Protein AF-A0A0P7WUI2-F1 (afdb_monomer_lite)

InterPro domains:
  IPR004301 Nucleoplasmin family [PTHR22747] (2-127)
  IPR024057 Nucleoplasmin core domain [PF03066] (1-71)
  IPR036824 Nucleoplasmin core domain superfamily [SSF69203] (1-70)

Secondary structure (DSSP, 8-state):
-EE-TTS-TT--EEEEEEEEETTEEEEEEEEEEBTTTBSB---TT---PSS-EEEEEES---EEEEEEEEEE------S--------------------------------------------------PPPEEEEEEEEE-

Sequence (142 aa):
MCLGAAAAADEFNVVELVTEQGGESKAFPLATLRASVMLTVNLSGMELSPPVTFRLRSGSGPVHVCAEHVALEEFSGEEGEEEELGEEEEEDEEEEPSPKPEKKQAARSAGKRKKPEEADEDVDASNDNPPKKVCNRNVLLL

Organism: Scleropages formosus (NCBI:txid113540)

Structure (mmCIF, N/CA/C/O backbone):
data_AF-A0A0P7WUI2-F1
#
_entry.id   AF-A0A0P7WUI2-F1
#
loop_
_atom_site.group_PDB
_atom_site.id
_atom_site.type_symbol
_atom_site.label_atom_id
_atom_site.label_alt_id
_atom_site.label_comp_id
_atom_site.label_asym_id
_atom_site.label_entity_id
_atom_site.label_seq_id
_atom_site.pdbx_PDB_ins_code
_atom_site.Cartn_x
_atom_site.Cartn_y
_atom_site.Cartn_z
_atom_site.occupancy
_atom_site.B_iso_or_equiv
_atom_site.auth_seq_id
_atom_site.auth_comp_id
_atom_site.auth_asym_id
_atom_site.auth_atom_id
_atom_site.pdbx_PDB_model_num
ATOM 1 N N . MET A 1 1 ? -1.493 4.569 -1.587 1.00 96.50 1 MET A N 1
ATOM 2 C CA . MET A 1 1 ? -2.251 3.418 -1.052 1.00 96.50 1 MET A CA 1
ATOM 3 C C . MET A 1 1 ? -3.173 3.894 0.052 1.00 96.50 1 MET A C 1
ATOM 5 O O . MET A 1 1 ? -2.745 4.741 0.828 1.00 96.50 1 MET A O 1
ATOM 9 N N . CYS A 1 2 ? -4.397 3.384 0.142 1.00 97.12 2 CYS A N 1
ATOM 10 C CA . CYS A 1 2 ? -5.324 3.726 1.223 1.00 97.12 2 CYS A CA 1
ATOM 11 C C . CYS A 1 2 ? -6.225 2.553 1.618 1.00 97.12 2 CYS A C 1
ATOM 13 O O . CYS A 1 2 ? -6.491 1.661 0.813 1.00 97.12 2 CYS A O 1
ATOM 15 N N . LEU A 1 3 ? -6.704 2.571 2.862 1.00 97.31 3 LEU A N 1
ATOM 16 C CA . LEU A 1 3 ? -7.729 1.643 3.332 1.00 97.31 3 LEU A CA 1
ATOM 17 C C . LEU A 1 3 ? -9.085 1.984 2.718 1.00 97.31 3 LEU A C 1
ATOM 19 O O . LEU A 1 3 ? -9.475 3.150 2.650 1.00 97.31 3 LEU A O 1
ATOM 23 N N . GLY A 1 4 ? -9.810 0.958 2.278 1.00 95.81 4 GLY A N 1
ATOM 24 C CA . GLY A 1 4 ? -11.202 1.103 1.877 1.00 95.81 4 GLY A CA 1
ATOM 25 C C . GLY A 1 4 ? -12.132 1.255 3.081 1.00 95.81 4 GLY A C 1
ATOM 26 O O . GLY A 1 4 ? -11.801 0.876 4.201 1.00 95.81 4 GLY A O 1
ATOM 27 N N . ALA A 1 5 ? -13.333 1.782 2.841 1.00 93.25 5 ALA A N 1
ATOM 28 C CA . ALA A 1 5 ? -14.303 2.083 3.899 1.00 93.25 5 ALA A CA 1
ATOM 29 C C . ALA A 1 5 ? -14.769 0.851 4.701 1.00 93.25 5 ALA A C 1
ATOM 31 O O . ALA A 1 5 ? -15.197 0.995 5.842 1.00 93.25 5 ALA A O 1
ATOM 32 N N . ALA A 1 6 ? -14.691 -0.345 4.112 1.00 92.94 6 ALA A N 1
ATOM 33 C CA . ALA A 1 6 ? -15.061 -1.601 4.761 1.00 92.94 6 ALA A CA 1
ATOM 34 C C . ALA A 1 6 ? -13.929 -2.219 5.606 1.00 92.94 6 ALA A C 1
ATOM 36 O O . ALA A 1 6 ? -14.137 -3.281 6.188 1.00 92.94 6 ALA A O 1
ATOM 37 N N . ALA A 1 7 ? -12.751 -1.585 5.667 1.00 92.50 7 ALA A N 1
ATOM 38 C CA . ALA A 1 7 ? -11.622 -2.113 6.420 1.00 92.50 7 ALA A CA 1
ATOM 39 C C . ALA A 1 7 ? -11.893 -2.122 7.928 1.00 92.50 7 ALA A C 1
ATOM 41 O O . ALA A 1 7 ? -12.461 -1.177 8.485 1.00 92.50 7 ALA A O 1
ATOM 42 N N . ALA A 1 8 ? -11.457 -3.188 8.602 1.00 92.06 8 ALA A N 1
ATOM 43 C CA . ALA A 1 8 ? -11.641 -3.321 10.039 1.00 92.06 8 ALA A CA 1
ATOM 44 C C . ALA A 1 8 ? -10.880 -2.221 10.805 1.00 92.06 8 ALA A C 1
ATOM 46 O O . ALA A 1 8 ? -9.738 -1.872 10.497 1.00 92.06 8 ALA A O 1
ATOM 47 N N . ALA A 1 9 ? -11.528 -1.667 11.833 1.00 84.31 9 ALA A N 1
ATOM 48 C CA . ALA A 1 9 ? -11.050 -0.462 12.509 1.00 84.31 9 ALA A CA 1
ATOM 49 C C . ALA A 1 9 ? -9.743 -0.659 13.304 1.00 84.31 9 ALA A C 1
ATOM 51 O O . ALA A 1 9 ? -8.989 0.299 13.493 1.00 84.31 9 ALA A O 1
ATOM 52 N N . ASP A 1 10 ? -9.476 -1.882 13.773 1.00 86.56 10 ASP A N 1
ATOM 53 C CA . ASP A 1 10 ? -8.438 -2.148 14.773 1.00 86.56 10 ASP A CA 1
ATOM 54 C C . ASP A 1 10 ? -7.401 -3.196 14.360 1.00 86.56 10 ASP A C 1
ATOM 56 O O . ASP A 1 10 ? -6.868 -3.931 15.185 1.00 86.56 10 ASP A O 1
ATOM 60 N N . GLU A 1 11 ? -7.082 -3.258 13.070 1.00 95.50 11 GLU A N 1
ATOM 61 C CA . GLU A 1 11 ? -6.043 -4.153 12.562 1.00 95.50 11 GLU A CA 1
ATOM 62 C C . GLU A 1 11 ? -4.978 -3.414 11.749 1.00 95.50 11 GLU A C 1
ATOM 64 O O . GLU A 1 11 ? -5.201 -2.331 11.200 1.00 95.50 11 GLU A O 1
ATOM 69 N N . PHE A 1 12 ? -3.809 -4.042 11.648 1.00 96.88 12 PHE A N 1
ATOM 70 C CA . PHE A 1 12 ? -2.764 -3.618 10.729 1.00 96.88 12 PHE A CA 1
ATOM 71 C C . PHE A 1 12 ? -2.909 -4.345 9.393 1.00 96.88 12 PHE A C 1
ATOM 73 O O . PHE A 1 12 ? -2.822 -5.572 9.318 1.00 96.88 12 PHE A O 1
ATOM 80 N N . ASN A 1 13 ? -3.060 -3.553 8.340 1.00 97.75 13 ASN A N 1
ATOM 81 C CA . ASN A 1 13 ? -3.032 -3.977 6.953 1.00 97.75 13 ASN A CA 1
ATOM 82 C C . ASN A 1 13 ? -1.617 -3.763 6.409 1.00 97.75 13 ASN A C 1
ATOM 84 O O . ASN A 1 13 ? -1.181 -2.622 6.245 1.00 97.75 13 ASN A O 1
ATOM 88 N N . VAL A 1 14 ? -0.881 -4.849 6.176 1.00 98.00 14 VAL A N 1
ATOM 89 C CA . VAL A 1 14 ? 0.513 -4.807 5.712 1.00 98.00 14 VAL A CA 1
ATOM 90 C C . VAL A 1 14 ? 0.554 -5.220 4.251 1.00 98.00 14 VAL A C 1
ATOM 92 O O . VAL A 1 14 ? 0.282 -6.375 3.933 1.00 98.00 14 VAL A O 1
ATOM 95 N N . VAL A 1 15 ? 0.911 -4.286 3.374 1.00 98.19 15 VAL A N 1
ATOM 96 C CA . VAL A 1 15 ? 1.084 -4.540 1.940 1.00 98.19 15 VAL A CA 1
ATOM 97 C C . VAL A 1 15 ? 2.557 -4.777 1.649 1.00 98.19 15 VAL A C 1
ATOM 99 O O . VAL A 1 15 ? 3.411 -3.996 2.072 1.00 98.19 15 VAL A O 1
ATOM 102 N N . GLU A 1 16 ? 2.848 -5.834 0.903 1.00 97.69 16 GLU A N 1
ATOM 103 C CA . GLU A 1 16 ? 4.177 -6.170 0.409 1.00 97.69 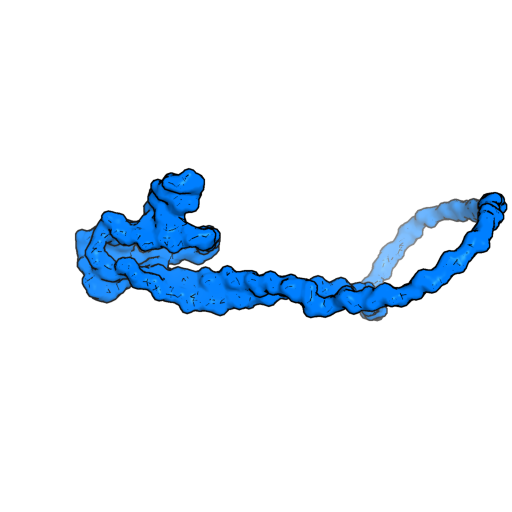16 GLU A CA 1
ATOM 104 C C . GLU A 1 16 ? 4.250 -6.050 -1.113 1.00 97.69 16 GLU A C 1
ATOM 106 O O . GLU A 1 16 ? 3.278 -6.330 -1.818 1.00 97.69 16 GLU A O 1
ATOM 111 N N . LEU A 1 17 ? 5.427 -5.679 -1.610 1.00 96.56 17 LEU A N 1
ATOM 112 C CA . LEU A 1 17 ? 5.817 -5.832 -3.005 1.00 96.56 17 LEU A CA 1
ATOM 113 C C . LEU A 1 17 ? 6.542 -7.168 -3.162 1.00 96.56 17 LEU A C 1
ATOM 115 O O . LEU A 1 17 ? 7.532 -7.415 -2.474 1.00 96.56 17 LEU A O 1
ATOM 119 N N . VAL A 1 18 ? 6.063 -8.013 -4.066 1.00 95.50 18 VAL A N 1
ATOM 120 C CA . VAL A 1 18 ? 6.703 -9.268 -4.452 1.00 95.50 18 VAL A CA 1
ATOM 121 C C . VAL A 1 18 ? 7.337 -9.077 -5.825 1.00 95.50 18 VAL A C 1
ATOM 123 O O . VAL A 1 18 ? 6.660 -8.700 -6.783 1.00 95.50 18 VAL A O 1
ATOM 126 N N . THR A 1 19 ? 8.640 -9.327 -5.903 1.00 90.62 19 THR A N 1
ATOM 127 C CA . THR A 1 19 ? 9.431 -9.278 -7.136 1.00 90.62 19 THR A CA 1
ATOM 128 C C . THR A 1 19 ? 10.038 -10.643 -7.402 1.00 90.62 19 THR A C 1
ATOM 130 O O . THR A 1 19 ? 10.489 -11.303 -6.464 1.00 90.62 19 THR A O 1
ATOM 133 N N . GLU A 1 20 ? 10.116 -11.038 -8.665 1.00 90.00 20 GLU A N 1
ATOM 134 C CA . GLU A 1 20 ? 10.791 -12.265 -9.080 1.00 90.00 20 GLU A CA 1
ATOM 135 C C . GLU A 1 20 ? 12.072 -11.909 -9.825 1.00 90.00 20 GLU A C 1
ATOM 137 O O . GLU A 1 20 ? 12.046 -11.162 -10.801 1.00 90.00 20 GLU A O 1
ATOM 142 N N . GLN A 1 21 ? 13.205 -12.427 -9.358 1.00 84.06 21 GLN A N 1
ATOM 143 C CA . GLN A 1 21 ? 14.494 -12.228 -10.010 1.00 84.06 21 GLN A CA 1
ATOM 144 C C . GLN A 1 21 ? 15.229 -13.564 -10.063 1.00 84.06 21 GLN A C 1
ATOM 146 O O . GLN A 1 21 ? 15.466 -14.191 -9.036 1.00 84.06 21 GLN A O 1
ATOM 151 N N . GLY A 1 22 ? 15.572 -14.027 -11.267 1.00 85.00 22 GLY A N 1
ATOM 152 C CA . GLY A 1 22 ? 16.333 -15.270 -11.440 1.00 85.00 22 GLY A CA 1
ATOM 153 C C . GLY A 1 22 ? 15.629 -16.534 -10.922 1.00 85.00 22 GLY A C 1
ATOM 154 O O . GLY A 1 22 ? 16.306 -17.486 -10.551 1.00 85.00 22 GLY A O 1
ATOM 155 N N . GLY A 1 23 ? 14.291 -16.547 -10.878 1.00 85.69 23 GLY A N 1
ATOM 156 C CA . GLY A 1 23 ? 13.496 -17.680 -10.384 1.00 85.69 23 GLY A CA 1
ATOM 157 C C . GLY A 1 23 ? 13.277 -17.707 -8.867 1.00 85.69 23 GLY A C 1
ATOM 158 O O . GLY A 1 23 ? 12.605 -18.610 -8.375 1.00 85.69 23 GLY A O 1
ATOM 159 N N . GLU A 1 24 ? 13.796 -16.725 -8.126 1.00 89.12 24 GLU A N 1
ATOM 160 C CA . GLU A 1 24 ? 13.516 -16.542 -6.701 1.00 89.12 24 GLU A CA 1
ATOM 161 C C . GLU A 1 24 ? 12.538 -15.376 -6.493 1.00 89.12 24 GLU A C 1
ATOM 163 O O . GLU A 1 24 ? 12.726 -14.279 -7.032 1.00 89.12 24 GLU A O 1
ATOM 168 N N . SER A 1 25 ? 11.4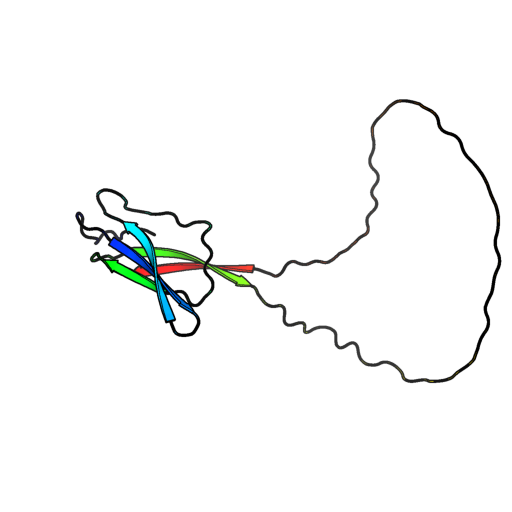93 -15.602 -5.692 1.00 91.38 25 SER A N 1
ATOM 169 C CA . SER A 1 25 ? 10.546 -14.557 -5.298 1.00 91.38 25 SER A CA 1
ATOM 170 C C . SER A 1 25 ? 10.985 -13.912 -3.985 1.00 91.38 25 SER A C 1
ATOM 172 O O . SER A 1 25 ? 11.110 -14.584 -2.959 1.00 91.38 25 SER A O 1
ATOM 174 N N . LYS A 1 26 ? 11.135 -12.586 -3.982 1.00 92.62 26 LYS A N 1
ATOM 175 C CA . LYS A 1 26 ? 11.444 -11.796 -2.786 1.00 92.62 26 LYS A CA 1
ATOM 176 C C . LYS A 1 26 ? 10.303 -10.840 -2.462 1.00 92.62 26 LYS A C 1
ATOM 178 O O . LYS A 1 26 ? 9.777 -10.175 -3.350 1.00 92.62 26 LYS A O 1
ATOM 183 N N . ALA A 1 27 ? 9.926 -10.779 -1.186 1.00 95.25 27 ALA A N 1
ATOM 184 C CA . ALA A 1 27 ? 8.874 -9.898 -0.688 1.00 95.25 27 ALA A CA 1
ATOM 185 C C . ALA A 1 27 ? 9.460 -8.770 0.170 1.00 95.25 27 ALA A C 1
ATOM 187 O O . ALA A 1 27 ? 10.324 -9.010 1.017 1.00 95.25 27 ALA A O 1
ATOM 188 N N . PHE A 1 28 ? 8.967 -7.550 -0.033 1.00 94.69 28 PHE A N 1
ATOM 189 C CA . PHE A 1 28 ? 9.386 -6.353 0.690 1.00 94.69 28 PHE A CA 1
ATOM 190 C C . PHE A 1 28 ? 8.170 -5.653 1.306 1.00 94.69 28 PHE A C 1
ATOM 192 O O . PHE A 1 28 ? 7.215 -5.379 0.577 1.00 94.69 28 PHE A O 1
ATOM 199 N N . PRO A 1 29 ? 8.178 -5.321 2.611 1.00 95.38 29 PRO A N 1
ATOM 200 C CA . PRO A 1 29 ? 7.100 -4.547 3.216 1.00 95.38 29 PRO A CA 1
ATOM 201 C C . PRO A 1 29 ? 7.081 -3.141 2.618 1.00 95.38 29 PRO A C 1
ATOM 203 O O . PRO A 1 29 ? 8.069 -2.415 2.691 1.00 95.38 29 PRO A O 1
ATOM 206 N N . LEU A 1 30 ? 5.949 -2.768 2.027 1.00 96.19 30 LEU A N 1
ATOM 207 C CA . LEU A 1 30 ? 5.801 -1.522 1.285 1.00 96.19 30 LEU A CA 1
ATOM 208 C C . LEU A 1 30 ? 4.971 -0.485 2.046 1.00 96.19 30 LEU A C 1
ATOM 210 O O . LEU A 1 30 ? 5.297 0.699 2.044 1.00 96.19 30 LEU A O 1
ATOM 214 N N . ALA A 1 31 ? 3.905 -0.920 2.719 1.00 97.31 31 ALA A N 1
ATOM 215 C CA . ALA A 1 31 ? 3.071 -0.043 3.532 1.00 97.31 31 ALA A CA 1
ATOM 216 C C . ALA A 1 31 ? 2.454 -0.795 4.714 1.00 97.31 31 ALA A C 1
ATOM 218 O O . ALA A 1 31 ? 2.135 -1.979 4.619 1.00 97.31 31 ALA A O 1
ATOM 219 N N . THR A 1 32 ? 2.248 -0.081 5.820 1.00 97.44 32 THR A N 1
ATOM 220 C CA . THR A 1 32 ? 1.436 -0.539 6.953 1.00 97.44 32 THR A CA 1
ATOM 221 C C . THR A 1 32 ? 0.340 0.489 7.197 1.00 97.44 32 THR A C 1
ATOM 223 O O . THR A 1 32 ? 0.629 1.658 7.436 1.00 97.44 32 THR A O 1
ATOM 226 N N . LEU A 1 33 ? -0.913 0.055 7.117 1.00 97.56 33 LEU A N 1
ATOM 227 C CA . LEU A 1 33 ? -2.099 0.891 7.266 1.00 97.56 33 LEU A CA 1
ATOM 228 C C . LEU A 1 33 ? -2.935 0.396 8.452 1.00 97.56 33 LEU A C 1
ATOM 230 O O . LEU A 1 33 ? -3.011 -0.802 8.708 1.00 97.56 33 LEU A O 1
ATOM 234 N N . ARG A 1 34 ? -3.588 1.306 9.170 1.00 96.38 34 ARG A N 1
ATOM 235 C CA . ARG A 1 34 ? -4.560 0.996 10.232 1.00 96.38 34 ARG A CA 1
ATOM 236 C C . ARG A 1 34 ? -5.545 2.142 10.338 1.00 96.38 34 ARG A C 1
ATOM 238 O O . ARG A 1 34 ? -5.114 3.293 10.398 1.00 96.38 34 ARG A O 1
ATOM 245 N N . ALA A 1 35 ? -6.840 1.847 10.416 1.00 94.12 35 ALA A N 1
ATOM 246 C CA . ALA A 1 35 ? -7.868 2.880 10.312 1.00 94.12 35 ALA A CA 1
ATOM 247 C C . ALA A 1 35 ? -7.747 3.983 11.379 1.00 94.12 35 ALA A C 1
ATOM 249 O O . ALA A 1 35 ? -7.985 5.153 11.095 1.00 94.12 35 ALA A O 1
ATOM 250 N N . SER A 1 36 ? -7.314 3.623 12.587 1.00 93.00 36 SER A N 1
ATOM 251 C CA . SER A 1 36 ? -7.140 4.554 13.706 1.00 93.00 36 SER A CA 1
ATOM 252 C C . SER A 1 36 ? -5.809 5.315 13.729 1.00 93.00 36 SER A C 1
ATOM 254 O O . SER A 1 36 ? -5.664 6.232 14.533 1.00 93.00 36 SER A O 1
ATOM 256 N N . VAL A 1 37 ? -4.830 4.955 12.888 1.00 93.88 37 VAL A N 1
ATOM 257 C CA . VAL A 1 37 ? -3.463 5.516 12.950 1.00 93.88 37 VAL A CA 1
ATOM 258 C C . VAL A 1 37 ? -3.007 6.064 11.601 1.00 93.88 37 VAL A C 1
ATOM 260 O O . VAL A 1 37 ? -2.543 7.197 11.515 1.00 93.88 37 VAL A O 1
ATOM 263 N N . MET A 1 38 ? -3.123 5.265 10.541 1.00 95.56 38 MET A N 1
ATOM 264 C CA . MET A 1 38 ? -2.606 5.578 9.212 1.00 95.56 38 MET A CA 1
ATOM 265 C C . MET A 1 38 ? -3.532 4.995 8.143 1.00 95.56 38 MET A C 1
ATOM 267 O O . MET A 1 38 ? -3.440 3.822 7.786 1.00 95.56 38 MET A O 1
ATOM 271 N N . LEU A 1 39 ? -4.443 5.831 7.644 1.00 94.88 39 LEU A N 1
ATOM 272 C CA . LEU A 1 39 ? -5.441 5.456 6.635 1.00 94.88 39 LEU A CA 1
ATOM 273 C C . LEU A 1 39 ? -4.876 5.415 5.213 1.00 94.88 39 LEU A C 1
ATOM 275 O O . LEU A 1 39 ? -5.320 4.611 4.395 1.00 94.88 39 LEU A O 1
ATOM 279 N N . THR A 1 40 ? -3.904 6.282 4.929 1.00 96.81 40 THR A N 1
ATOM 280 C CA . THR A 1 40 ? -3.339 6.498 3.594 1.00 96.81 40 THR A CA 1
ATOM 281 C C . THR A 1 40 ? -1.829 6.661 3.694 1.00 96.81 40 THR A C 1
ATOM 283 O O . THR A 1 40 ? -1.329 7.331 4.594 1.00 96.81 40 THR A O 1
ATOM 286 N N . VAL A 1 41 ? -1.112 6.089 2.729 1.00 97.19 41 VAL A N 1
ATOM 287 C CA . VAL A 1 41 ? 0.328 6.268 2.512 1.00 97.19 41 VAL A CA 1
ATOM 288 C C . VAL A 1 41 ? 0.547 6.747 1.081 1.00 97.19 41 VAL A C 1
ATOM 290 O O . VAL A 1 41 ? 0.004 6.166 0.134 1.00 97.19 41 VAL A O 1
ATOM 293 N N . ASN A 1 42 ? 1.343 7.803 0.917 1.00 94.88 42 ASN A N 1
ATOM 294 C CA . ASN A 1 42 ? 1.777 8.284 -0.390 1.00 94.88 42 ASN A CA 1
ATOM 295 C C . ASN A 1 42 ? 3.107 7.618 -0.772 1.00 94.88 42 ASN A C 1
ATOM 297 O O . ASN A 1 42 ? 4.050 7.643 0.012 1.00 94.88 42 ASN A O 1
ATOM 301 N N . LEU A 1 43 ? 3.163 7.041 -1.972 1.00 93.12 43 LEU A N 1
ATOM 302 C CA . LEU A 1 43 ? 4.351 6.401 -2.547 1.00 93.12 43 LEU A CA 1
ATOM 303 C C . LEU A 1 43 ? 4.794 7.107 -3.842 1.00 93.12 43 LEU A C 1
ATOM 305 O O . LEU A 1 43 ? 5.415 6.500 -4.707 1.00 93.12 43 LEU A O 1
ATOM 309 N N . SER A 1 44 ? 4.432 8.382 -4.013 1.00 90.75 44 SER A N 1
ATOM 310 C CA . SER A 1 44 ? 4.870 9.199 -5.147 1.00 90.75 44 SER A CA 1
ATOM 311 C C . SER A 1 44 ? 6.394 9.222 -5.250 1.00 90.75 44 SER A C 1
ATOM 313 O O . SER A 1 44 ? 7.070 9.394 -4.237 1.00 90.75 44 SER A O 1
ATOM 315 N N . GLY A 1 45 ? 6.921 9.104 -6.469 1.00 87.94 45 GLY A N 1
ATOM 316 C CA . GLY A 1 45 ? 8.364 9.031 -6.720 1.00 87.94 45 GLY A CA 1
ATOM 317 C C . GLY A 1 45 ? 8.946 7.622 -6.599 1.00 87.94 45 GLY A C 1
ATOM 318 O O . GLY A 1 45 ? 10.141 7.447 -6.811 1.00 87.94 45 GLY A O 1
ATOM 319 N N . MET A 1 46 ? 8.122 6.619 -6.282 1.00 92.06 46 MET A N 1
ATOM 320 C CA . MET A 1 46 ? 8.509 5.221 -6.402 1.00 92.06 46 MET A CA 1
ATOM 321 C C . MET A 1 46 ? 8.184 4.711 -7.806 1.00 92.06 46 MET A C 1
ATOM 323 O O . MET A 1 46 ? 7.022 4.688 -8.211 1.00 92.06 46 MET A O 1
ATOM 327 N N . GLU A 1 47 ? 9.213 4.270 -8.516 1.00 92.88 47 GLU A N 1
ATOM 328 C CA . GLU A 1 47 ? 9.111 3.654 -9.834 1.00 92.88 47 GLU A CA 1
ATOM 329 C C . GLU A 1 47 ? 9.407 2.159 -9.712 1.00 92.88 47 GLU A C 1
ATOM 331 O O . GLU A 1 47 ? 10.329 1.758 -8.999 1.00 92.88 47 GLU A O 1
ATOM 336 N N . LEU A 1 48 ? 8.597 1.329 -10.367 1.00 91.06 48 LEU A N 1
ATOM 337 C CA . LEU A 1 48 ? 8.735 -0.121 -10.334 1.00 91.06 48 LEU A CA 1
ATOM 338 C C . LEU A 1 48 ? 8.753 -0.659 -11.765 1.00 91.06 48 LEU A C 1
ATOM 340 O O . LEU A 1 48 ? 7.867 -0.338 -12.555 1.00 91.06 48 LEU A O 1
ATOM 344 N N . SER A 1 49 ? 9.726 -1.510 -12.077 1.00 89.44 49 SER A N 1
ATOM 345 C CA . SER A 1 49 ? 9.813 -2.195 -13.367 1.00 89.44 49 SER A CA 1
ATOM 346 C C . SER A 1 49 ? 8.897 -3.427 -13.387 1.00 89.44 49 SER A C 1
ATOM 348 O O . SER A 1 49 ? 9.034 -4.280 -12.503 1.00 89.44 49 SER A O 1
ATOM 350 N N . PRO A 1 50 ? 7.993 -3.572 -14.370 1.00 89.62 50 PRO A N 1
ATOM 351 C CA . PRO A 1 50 ? 7.193 -4.785 -14.533 1.00 89.62 50 PRO A CA 1
ATOM 352 C C . PRO A 1 50 ? 8.052 -6.058 -14.735 1.00 89.62 50 PRO A C 1
ATOM 354 O O . PRO A 1 50 ? 9.130 -5.963 -15.323 1.00 89.62 50 PRO A O 1
ATOM 357 N N . PRO A 1 51 ? 7.578 -7.251 -14.311 1.00 90.12 51 PRO A N 1
ATOM 358 C CA . PRO A 1 51 ? 6.311 -7.494 -13.623 1.00 90.12 51 PRO A CA 1
ATOM 359 C C . PRO A 1 51 ? 6.372 -7.116 -12.136 1.00 90.12 51 PRO A C 1
ATOM 361 O O . PRO A 1 51 ? 7.353 -7.373 -11.442 1.00 90.12 51 PRO A O 1
ATOM 364 N N . VAL A 1 52 ? 5.278 -6.542 -11.631 1.00 89.12 52 VAL A N 1
ATOM 365 C CA . VAL A 1 52 ? 5.128 -6.161 -10.219 1.00 89.12 52 VAL A CA 1
ATOM 366 C C . VAL A 1 52 ? 3.919 -6.856 -9.619 1.00 89.12 52 VAL A C 1
ATOM 368 O O . VAL A 1 52 ? 2.852 -6.888 -10.229 1.00 89.12 52 VAL A O 1
ATOM 371 N N . THR A 1 53 ? 4.069 -7.391 -8.408 1.00 94.50 53 THR A N 1
ATOM 372 C CA . THR A 1 53 ? 2.961 -8.001 -7.666 1.00 94.50 53 THR A CA 1
ATOM 373 C C . THR A 1 53 ? 2.842 -7.347 -6.302 1.00 94.50 53 THR A C 1
ATOM 375 O O . THR A 1 53 ? 3.792 -7.343 -5.524 1.00 94.50 53 THR A O 1
ATOM 378 N N . PHE A 1 54 ? 1.666 -6.818 -5.980 1.00 96.31 54 PHE A N 1
ATOM 379 C CA . PHE A 1 54 ? 1.359 -6.359 -4.629 1.00 96.31 54 PHE A CA 1
ATOM 380 C C . PHE A 1 54 ? 0.557 -7.430 -3.897 1.00 96.31 54 PHE A C 1
ATOM 382 O O . PHE A 1 54 ? -0.340 -8.041 -4.475 1.00 96.31 54 PHE A O 1
ATOM 389 N N . ARG A 1 55 ? 0.863 -7.652 -2.620 1.00 96.44 55 ARG A N 1
ATOM 390 C CA . ARG A 1 55 ? 0.188 -8.652 -1.790 1.00 96.44 55 ARG A CA 1
ATOM 391 C C . ARG A 1 55 ? -0.161 -8.071 -0.433 1.00 96.44 55 ARG A C 1
ATOM 393 O O . ARG A 1 55 ? 0.695 -7.496 0.234 1.00 96.44 55 ARG A O 1
ATOM 400 N N . LEU A 1 56 ? -1.391 -8.288 0.018 1.00 97.38 56 LEU 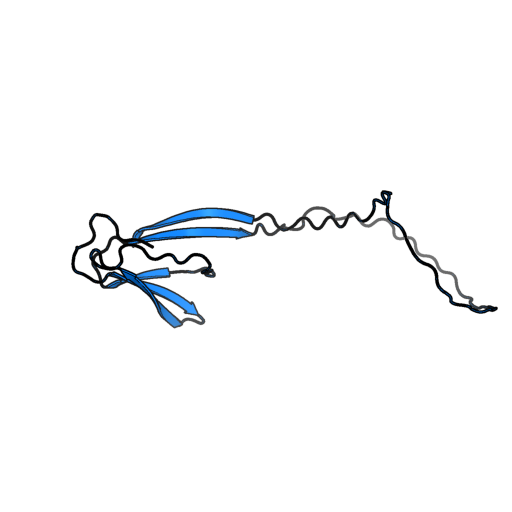A N 1
ATOM 401 C CA . LEU A 1 56 ? -1.761 -8.051 1.408 1.00 97.38 56 LEU A CA 1
ATOM 402 C C . LEU A 1 56 ? -1.225 -9.210 2.264 1.00 97.38 56 LEU A C 1
ATOM 404 O O . LEU A 1 56 ? -1.716 -10.332 2.185 1.00 97.38 56 LEU A O 1
ATOM 408 N N . ARG A 1 57 ? -0.165 -8.969 3.044 1.00 97.50 57 ARG A N 1
ATOM 409 C CA . ARG A 1 57 ? 0.438 -9.973 3.942 1.00 97.50 57 ARG A CA 1
ATOM 410 C C . ARG A 1 57 ? -0.392 -10.199 5.202 1.00 97.50 57 ARG A C 1
ATOM 412 O O . ARG A 1 57 ? -0.383 -11.294 5.755 1.00 97.50 57 ARG A O 1
ATOM 419 N N . SER A 1 58 ? -1.025 -9.146 5.703 1.00 95.94 58 SER A N 1
ATOM 420 C CA . SER A 1 58 ? -1.817 -9.153 6.934 1.00 95.94 58 SER A CA 1
ATOM 421 C C . SER A 1 58 ? -2.905 -8.099 6.835 1.00 95.94 58 SER A C 1
ATOM 423 O O . SER A 1 58 ? -2.706 -7.098 6.149 1.00 95.94 58 SER A O 1
ATOM 425 N N . GLY A 1 59 ? -3.989 -8.303 7.579 1.00 96.38 59 GLY A N 1
ATOM 426 C CA . GLY A 1 59 ? -5.191 -7.480 7.538 1.00 96.38 59 GLY A CA 1
ATOM 427 C C . GLY A 1 59 ? -6.234 -8.050 6.581 1.00 96.38 59 GLY A C 1
ATOM 428 O O . GLY A 1 59 ? -5.924 -8.840 5.691 1.00 96.38 59 GLY A O 1
ATOM 429 N N . SER A 1 60 ? -7.483 -7.678 6.815 1.00 96.00 60 SER A N 1
ATOM 430 C CA . SER A 1 60 ? -8.652 -8.095 6.047 1.00 96.00 60 SER A CA 1
ATOM 431 C C . SER A 1 60 ? -8.907 -7.229 4.812 1.00 96.00 60 SER A C 1
ATOM 433 O O . SER A 1 60 ? -9.666 -7.639 3.935 1.00 96.00 60 SER A O 1
ATOM 435 N N . GLY A 1 61 ? -8.263 -6.061 4.713 1.00 95.12 61 GLY A N 1
ATOM 436 C CA . GLY A 1 61 ? -8.498 -5.115 3.628 1.00 95.12 61 GLY A CA 1
ATOM 437 C C . GLY A 1 61 ? -9.942 -4.590 3.625 1.00 95.12 61 GLY A C 1
ATOM 438 O O . GLY A 1 61 ? -10.632 -4.666 4.642 1.00 95.12 61 GLY A O 1
ATOM 439 N N . PRO A 1 62 ? -10.429 -4.027 2.507 1.00 96.44 62 PRO A N 1
ATOM 440 C CA . PRO A 1 62 ? -9.718 -3.840 1.241 1.00 96.44 62 PRO A CA 1
ATOM 441 C C . PRO A 1 62 ? -8.660 -2.727 1.295 1.00 96.44 62 PRO A C 1
ATOM 443 O O . PRO A 1 62 ? -8.854 -1.706 1.965 1.00 96.44 62 PRO A O 1
ATOM 446 N N . VAL A 1 63 ? -7.573 -2.874 0.529 1.00 98.00 63 VAL A N 1
ATOM 447 C CA . VAL A 1 63 ? -6.563 -1.820 0.317 1.00 98.00 63 VAL A CA 1
ATOM 448 C C . VAL A 1 63 ? -6.541 -1.395 -1.149 1.00 98.00 63 VAL A C 1
ATOM 450 O O . VAL A 1 63 ? -6.402 -2.216 -2.046 1.00 98.00 63 VAL A O 1
ATOM 453 N N . HIS A 1 64 ? -6.625 -0.091 -1.406 1.00 97.19 64 HIS A N 1
ATOM 454 C CA . HIS A 1 64 ? -6.537 0.466 -2.754 1.00 97.19 64 HIS A CA 1
ATOM 455 C C . HIS A 1 64 ? -5.117 0.960 -3.033 1.00 97.19 64 HIS A C 1
ATOM 457 O O . HIS A 1 64 ? -4.536 1.735 -2.261 1.00 97.19 64 HIS A O 1
ATOM 463 N N . VAL A 1 65 ? -4.566 0.556 -4.171 1.00 95.88 65 VAL A N 1
ATOM 464 C CA . VAL A 1 65 ? -3.276 1.007 -4.690 1.00 95.88 65 VAL A CA 1
ATOM 465 C C . VAL A 1 65 ? -3.532 1.821 -5.948 1.00 95.88 65 VAL A C 1
ATOM 467 O O . VAL A 1 65 ? -3.973 1.282 -6.954 1.00 95.88 65 VAL A O 1
ATOM 470 N N . CYS A 1 66 ? -3.248 3.119 -5.897 1.00 92.88 66 CYS A N 1
ATOM 471 C CA . CYS A 1 66 ? -3.293 3.987 -7.071 1.00 92.88 66 CYS A CA 1
ATOM 472 C C . CYS A 1 66 ? -1.871 4.171 -7.603 1.00 92.88 66 CYS A C 1
ATOM 474 O O . CYS A 1 66 ? -0.973 4.475 -6.814 1.00 92.88 66 CYS A O 1
ATOM 476 N N . ALA A 1 67 ? -1.686 4.017 -8.910 1.00 91.94 67 ALA A N 1
ATOM 477 C CA . ALA A 1 67 ? -0.402 4.190 -9.576 1.00 91.94 67 ALA A CA 1
ATOM 478 C C . ALA A 1 67 ? -0.572 4.798 -10.973 1.00 91.94 67 ALA A C 1
ATOM 480 O O . ALA A 1 67 ? -1.657 4.781 -11.563 1.00 91.94 67 ALA A O 1
ATOM 481 N N . GLU A 1 68 ? 0.528 5.330 -11.489 1.00 92.25 68 GLU A N 1
ATOM 482 C CA . GLU A 1 68 ? 0.668 5.743 -12.877 1.00 92.25 68 GLU A CA 1
ATOM 483 C C . GLU A 1 68 ? 1.380 4.629 -13.644 1.00 92.25 68 GLU A C 1
ATOM 485 O O . GLU A 1 68 ? 2.433 4.156 -13.223 1.00 92.25 68 GLU A O 1
ATOM 490 N N . HIS A 1 69 ? 0.786 4.179 -14.743 1.00 90.31 69 HIS A N 1
ATOM 491 C CA . HIS A 1 69 ? 1.419 3.282 -15.692 1.00 90.31 69 HIS A CA 1
ATOM 492 C C . HIS A 1 69 ? 1.944 4.116 -16.852 1.00 90.31 69 HIS A C 1
ATOM 494 O O . HIS A 1 69 ? 1.162 4.652 -17.640 1.00 90.31 69 HIS A O 1
ATOM 500 N N . VAL A 1 70 ? 3.266 4.235 -16.914 1.00 89.44 70 VAL A N 1
ATOM 501 C CA . VAL A 1 70 ? 3.975 4.955 -17.967 1.00 89.44 70 VAL A CA 1
ATOM 502 C C . VAL A 1 70 ? 4.501 3.936 -18.968 1.00 89.44 70 VAL A C 1
ATOM 504 O O . VAL A 1 70 ? 5.283 3.062 -18.603 1.00 89.44 70 VAL A O 1
ATOM 507 N N . ALA A 1 71 ? 4.071 4.057 -20.220 1.00 87.56 71 ALA A N 1
ATOM 508 C CA . ALA A 1 71 ? 4.619 3.316 -21.347 1.00 87.56 71 ALA A CA 1
ATOM 509 C C . ALA A 1 71 ? 5.387 4.287 -22.252 1.00 87.56 71 ALA A C 1
ATOM 511 O O . ALA A 1 71 ? 4.908 5.385 -22.554 1.00 87.56 71 ALA A O 1
ATOM 512 N N . LEU A 1 72 ? 6.590 3.887 -22.659 1.00 85.12 72 LEU A N 1
ATOM 513 C CA . LEU A 1 72 ? 7.337 4.572 -23.708 1.00 85.12 72 LEU A CA 1
ATOM 514 C C . LEU A 1 72 ? 6.917 3.949 -25.038 1.00 85.12 72 LEU A C 1
ATOM 516 O O . LEU A 1 72 ? 6.973 2.729 -25.179 1.00 85.12 72 LEU A O 1
ATOM 520 N N . GLU A 1 73 ? 6.473 4.766 -25.989 1.00 78.69 73 GLU A N 1
ATOM 521 C CA . GLU A 1 73 ? 6.338 4.302 -27.367 1.00 78.69 73 GLU A CA 1
ATOM 522 C C . GLU A 1 73 ? 7.754 4.160 -27.942 1.00 78.69 73 GLU A C 1
ATOM 524 O O . GLU A 1 73 ? 8.456 5.157 -28.123 1.00 78.69 73 GLU A O 1
ATOM 529 N N . GLU A 1 74 ? 8.205 2.924 -28.178 1.00 66.12 74 GL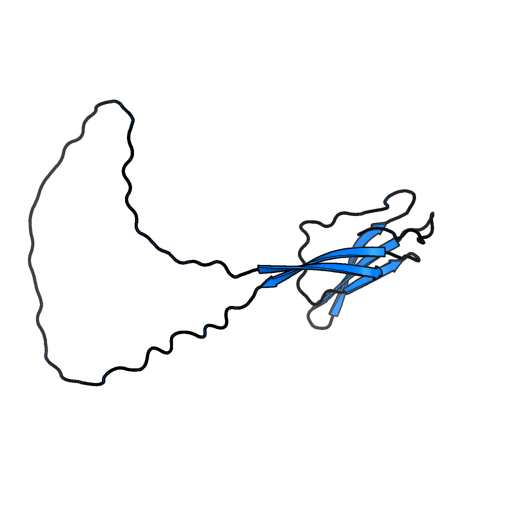U A N 1
ATOM 530 C CA . GLU A 1 74 ? 9.366 2.689 -29.036 1.00 66.12 74 GLU A CA 1
ATOM 531 C C . GLU A 1 74 ? 8.974 3.119 -30.447 1.00 66.12 74 GLU A C 1
ATOM 533 O O . GLU A 1 74 ? 8.071 2.547 -31.058 1.00 66.12 74 GLU A O 1
ATOM 538 N N . PHE A 1 75 ? 9.627 4.162 -30.953 1.00 58.66 75 PHE A N 1
ATOM 539 C CA . PHE A 1 75 ? 9.531 4.526 -32.356 1.00 58.66 75 PHE A CA 1
ATOM 540 C C . PHE A 1 75 ? 10.210 3.396 -33.134 1.00 58.66 75 PHE A C 1
ATOM 542 O O . PHE A 1 75 ? 11.437 3.346 -33.215 1.00 58.66 75 PHE A O 1
ATOM 549 N N . SER A 1 76 ? 9.435 2.433 -33.638 1.00 55.47 76 SER A N 1
ATOM 550 C CA . SER A 1 76 ? 9.931 1.540 -34.678 1.00 55.47 76 SER A CA 1
ATOM 551 C C . SER A 1 76 ? 10.330 2.443 -35.838 1.00 55.47 76 SER A C 1
ATOM 553 O O . SER A 1 76 ? 9.466 3.076 -36.441 1.00 55.47 76 SER A O 1
ATOM 555 N N . GLY A 1 77 ? 11.636 2.593 -36.057 1.00 54.34 77 GLY A N 1
ATOM 556 C CA . GLY A 1 77 ? 12.197 3.383 -37.144 1.00 54.34 77 GLY A CA 1
ATOM 557 C C . GLY A 1 77 ? 11.764 2.797 -38.478 1.00 54.34 77 GLY A C 1
ATOM 558 O O . GLY A 1 77 ? 12.436 1.940 -39.033 1.00 54.34 77 GLY A O 1
ATOM 559 N N . GLU A 1 78 ? 10.619 3.243 -38.958 1.00 56.47 78 GLU A N 1
ATOM 560 C CA . GLU A 1 78 ? 10.114 2.991 -40.292 1.00 56.47 78 GLU A CA 1
ATOM 561 C C . GLU A 1 78 ? 9.821 4.376 -40.848 1.00 56.47 78 GLU A C 1
ATOM 563 O O . GLU A 1 78 ? 8.769 4.914 -40.547 1.00 56.47 78 GLU A O 1
ATOM 568 N N . GLU A 1 79 ? 10.823 5.004 -41.471 1.00 54.59 79 GLU A N 1
ATOM 569 C CA . GLU A 1 79 ? 10.736 5.903 -42.638 1.00 54.59 79 GLU A CA 1
ATOM 570 C C . GLU A 1 79 ? 12.179 6.266 -43.041 1.00 54.59 79 GLU A C 1
ATOM 572 O O . GLU A 1 79 ? 12.839 7.053 -42.362 1.00 54.59 79 GLU A O 1
ATOM 577 N N . GLY A 1 80 ? 12.679 5.653 -44.122 1.00 45.69 80 GLY A N 1
ATOM 578 C CA . GLY A 1 80 ? 13.954 6.034 -44.739 1.00 45.69 80 GLY A CA 1
ATOM 579 C C . GLY A 1 80 ? 14.816 4.894 -45.287 1.00 45.69 80 GLY A C 1
ATOM 580 O O . GLY A 1 80 ? 16.033 4.953 -45.146 1.00 45.69 80 GLY A O 1
ATOM 581 N N . GLU A 1 81 ? 14.235 3.861 -45.909 1.00 47.81 81 GLU A N 1
ATOM 582 C CA . GLU A 1 81 ? 14.966 3.130 -46.955 1.00 47.81 81 GLU A CA 1
ATOM 583 C C . GLU A 1 81 ? 15.114 4.092 -48.147 1.00 47.81 81 GLU A C 1
ATOM 585 O O . GLU A 1 81 ? 14.278 4.132 -49.046 1.00 47.81 81 GLU A O 1
ATOM 590 N N . GLU A 1 82 ? 16.123 4.963 -48.096 1.00 46.34 82 GLU A N 1
ATOM 591 C CA . GLU A 1 82 ? 16.535 5.745 -49.258 1.00 46.34 82 GLU A CA 1
ATOM 592 C C . GLU A 1 82 ? 17.238 4.789 -50.223 1.00 46.34 82 GLU A C 1
ATOM 594 O O . GLU A 1 82 ? 18.337 4.299 -49.963 1.00 46.34 82 GLU A O 1
ATOM 599 N N . GLU A 1 83 ? 16.512 4.467 -51.291 1.00 43.91 83 GLU A N 1
ATOM 600 C CA . GLU A 1 83 ? 16.886 3.582 -52.385 1.00 43.91 83 GLU A CA 1
ATOM 601 C C . GLU A 1 83 ? 18.326 3.817 -52.874 1.00 43.91 83 GLU A C 1
ATOM 603 O O . GLU A 1 83 ? 18.742 4.947 -53.140 1.00 43.91 83 GLU A O 1
ATOM 608 N N . GLU A 1 84 ? 19.065 2.713 -53.029 1.00 45.84 84 GLU A N 1
ATOM 609 C CA . GLU A 1 84 ? 20.346 2.631 -53.732 1.00 45.84 84 GLU A CA 1
ATOM 610 C C . GLU A 1 84 ? 20.268 3.351 -55.088 1.00 45.84 84 GLU A C 1
ATOM 612 O O . GLU A 1 84 ? 19.685 2.848 -56.051 1.00 45.84 84 GLU A O 1
ATOM 617 N N . LEU A 1 85 ? 20.895 4.523 -55.190 1.00 44.09 85 LEU A N 1
ATOM 618 C CA . LEU A 1 85 ? 21.149 5.182 -56.465 1.00 44.09 85 LEU A CA 1
ATOM 619 C C . LEU A 1 85 ? 22.635 5.099 -56.815 1.00 44.09 85 LEU A C 1
ATOM 621 O O . LEU A 1 85 ? 23.436 5.911 -56.359 1.00 44.09 85 LEU A O 1
ATOM 625 N N . GLY A 1 86 ? 22.940 4.163 -57.716 1.00 37.59 86 GLY A N 1
ATOM 626 C CA . GLY A 1 86 ? 23.919 4.367 -58.783 1.00 37.59 86 GLY A CA 1
ATOM 627 C C . GLY A 1 86 ? 25.321 3.822 -58.534 1.00 37.59 86 GLY A C 1
ATOM 628 O O . GLY A 1 86 ? 26.206 4.548 -58.094 1.00 37.59 86 GLY A O 1
ATOM 629 N N . GLU A 1 87 ? 25.541 2.572 -58.942 1.00 35.69 87 GLU A N 1
ATOM 630 C CA . GLU A 1 87 ? 26.839 2.135 -59.461 1.00 35.69 87 GLU A CA 1
ATOM 631 C C . GLU A 1 87 ? 27.183 2.974 -60.704 1.00 35.69 87 GLU A C 1
ATOM 633 O O . GLU A 1 87 ? 26.448 2.890 -61.681 1.00 35.69 87 GLU A O 1
ATOM 638 N N . GLU A 1 88 ? 28.282 3.731 -60.689 1.00 36.75 88 GLU A N 1
ATOM 639 C CA . GLU A 1 88 ? 29.223 3.817 -61.818 1.00 36.75 88 GLU A CA 1
ATOM 640 C C . GLU A 1 88 ? 30.635 4.008 -61.237 1.00 36.75 88 GLU A C 1
ATOM 642 O O . GLU A 1 88 ? 30.947 5.020 -60.607 1.00 36.75 88 GLU A O 1
ATOM 647 N N . GLU A 1 89 ? 31.460 2.971 -61.394 1.00 34.53 89 GLU A N 1
ATOM 648 C CA . GLU A 1 89 ? 32.913 3.027 -61.247 1.00 34.53 89 GLU A CA 1
ATOM 649 C C . GLU A 1 89 ? 33.502 3.984 -62.300 1.00 34.53 89 GLU A C 1
ATOM 651 O O . GLU A 1 89 ? 32.932 4.134 -63.379 1.00 34.53 89 GLU A O 1
ATOM 656 N N . GLU A 1 90 ? 34.628 4.632 -61.990 1.00 34.25 90 GLU A N 1
ATOM 657 C CA . GLU A 1 90 ? 35.881 4.583 -62.769 1.00 34.25 90 GLU A CA 1
ATOM 658 C C . GLU A 1 90 ? 36.923 5.542 -62.150 1.00 34.25 90 GLU A C 1
ATOM 660 O O . GLU A 1 90 ? 36.614 6.615 -61.623 1.00 34.25 90 GLU A O 1
ATOM 665 N N . GLU A 1 91 ? 38.161 5.061 -62.169 1.00 31.11 91 GLU A N 1
ATOM 666 C CA . GLU A 1 91 ? 39.395 5.558 -61.556 1.00 31.11 91 GLU A CA 1
ATOM 667 C C . GLU A 1 91 ? 39.871 6.909 -62.131 1.00 31.11 91 GLU A C 1
ATOM 669 O O . GLU A 1 91 ? 39.638 7.185 -63.303 1.00 31.11 91 GLU A O 1
ATOM 674 N N . ASP A 1 92 ? 40.597 7.725 -61.346 1.00 31.55 92 ASP A N 1
ATOM 675 C CA . ASP A 1 92 ? 41.995 8.091 -61.672 1.00 31.55 92 ASP A CA 1
ATOM 676 C C . ASP A 1 92 ? 42.693 8.871 -60.528 1.00 31.55 92 ASP A C 1
ATOM 678 O O . ASP A 1 92 ? 42.063 9.496 -59.674 1.00 31.55 92 ASP A O 1
ATOM 682 N N . GLU A 1 93 ? 44.019 8.781 -60.534 1.00 32.31 93 GLU A N 1
ATOM 683 C CA . GLU A 1 93 ? 45.015 8.939 -59.474 1.00 32.31 93 GLU A CA 1
ATOM 684 C C . GLU A 1 93 ? 45.452 10.381 -59.091 1.00 32.31 93 GLU A C 1
ATOM 686 O O . GLU A 1 93 ? 45.331 11.336 -59.852 1.00 32.31 93 GLU A O 1
ATOM 691 N N . GLU A 1 94 ? 46.001 10.465 -57.864 1.00 31.55 94 GLU A N 1
ATOM 692 C CA . GLU A 1 94 ? 47.124 11.283 -57.336 1.00 31.55 94 GLU A CA 1
ATOM 693 C C . GLU A 1 94 ? 47.335 12.770 -57.737 1.00 31.55 94 GLU A C 1
ATOM 695 O O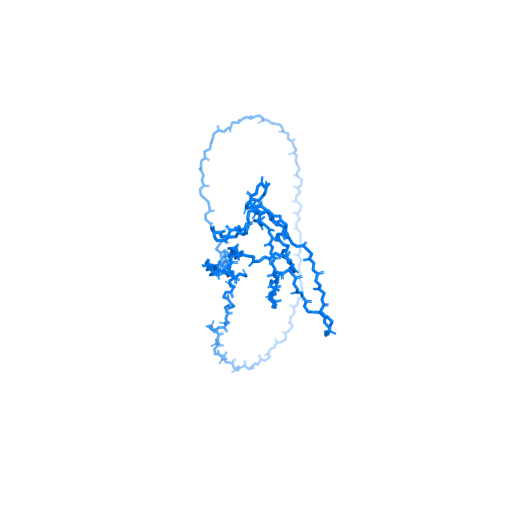 . GLU A 1 94 ? 47.522 13.099 -58.898 1.00 31.55 94 GLU A O 1
ATOM 700 N N . GLU A 1 95 ? 47.445 13.675 -56.739 1.00 31.05 95 GLU A N 1
ATOM 701 C CA . GLU A 1 95 ? 48.707 14.342 -56.291 1.00 31.05 95 GLU A CA 1
ATOM 702 C C . GLU A 1 95 ? 48.425 15.541 -55.328 1.00 31.05 95 GLU A C 1
ATOM 704 O O . GLU A 1 95 ? 47.809 16.543 -55.694 1.00 31.05 95 GLU A O 1
ATOM 709 N N . GLU A 1 96 ? 48.911 15.477 -54.078 1.00 31.58 96 GLU A N 1
ATOM 710 C CA . GLU A 1 96 ? 49.225 16.652 -53.218 1.00 31.58 96 GLU A CA 1
ATOM 711 C C . GLU A 1 96 ? 50.675 17.154 -53.527 1.00 31.58 96 GLU A C 1
ATOM 713 O O . GLU A 1 96 ? 51.324 16.480 -54.324 1.00 31.58 96 GLU A O 1
ATOM 718 N N . PRO A 1 97 ? 51.318 18.195 -52.902 1.00 41.03 97 PRO A N 1
ATOM 719 C CA . PRO A 1 97 ? 50.917 19.140 -51.828 1.00 41.03 97 PRO A CA 1
ATOM 720 C C . PRO A 1 97 ? 51.398 20.633 -51.943 1.00 41.03 97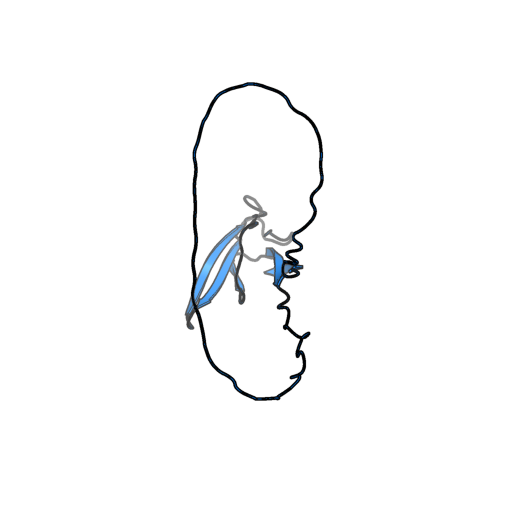 PRO A C 1
ATOM 722 O O . PRO A 1 97 ? 52.461 20.936 -52.476 1.00 41.03 97 PRO A O 1
ATOM 725 N N . SER A 1 98 ? 50.760 21.527 -51.151 1.00 32.72 98 SER A N 1
ATOM 726 C CA . SER A 1 98 ? 51.338 22.698 -50.397 1.00 32.72 98 SER A CA 1
ATOM 727 C C . SER A 1 98 ? 51.937 23.917 -51.172 1.00 32.72 98 SER A C 1
ATOM 729 O O . SER A 1 98 ? 52.138 23.789 -52.372 1.00 32.72 98 SER A O 1
ATOM 731 N N . PRO A 1 99 ? 52.269 25.110 -50.570 1.00 38.44 99 PRO A N 1
ATOM 732 C CA . PRO A 1 99 ? 52.361 25.515 -49.145 1.00 38.44 99 PRO A CA 1
ATOM 733 C C . PRO A 1 99 ? 51.845 26.948 -48.732 1.00 38.44 99 PRO A C 1
ATOM 735 O O . PRO A 1 99 ? 51.458 27.778 -49.548 1.00 38.44 99 PRO A O 1
ATOM 738 N N . LYS A 1 100 ? 51.878 27.215 -47.404 1.00 35.06 100 LYS A N 1
ATOM 739 C CA . LYS A 1 100 ? 51.700 28.484 -46.604 1.00 35.06 100 LYS A CA 1
ATOM 740 C C . LYS A 1 100 ? 52.827 29.537 -46.875 1.00 35.06 100 LYS A C 1
ATOM 742 O O . LYS A 1 100 ? 53.697 29.156 -47.654 1.00 35.06 100 LYS A O 1
ATOM 747 N N . PRO A 1 101 ? 52.996 30.740 -46.220 1.00 41.19 101 PRO A N 1
ATOM 748 C CA . PRO A 1 101 ? 52.459 31.329 -44.949 1.00 41.19 101 PRO A CA 1
ATOM 749 C C . PRO A 1 101 ? 52.168 32.881 -45.015 1.00 41.19 101 PRO A C 1
ATOM 751 O O . PRO A 1 101 ? 52.203 33.443 -46.096 1.00 41.19 101 PRO A O 1
ATOM 754 N N . GLU A 1 102 ? 51.754 33.668 -43.994 1.00 33.53 102 GLU A N 1
ATOM 755 C CA . GLU A 1 102 ? 52.554 34.238 -42.879 1.00 33.53 102 GLU A CA 1
ATOM 756 C C . GLU A 1 102 ? 51.776 35.323 -42.056 1.00 33.53 102 GLU A C 1
ATOM 758 O O . GLU A 1 102 ? 51.155 36.193 -42.650 1.00 33.53 102 GLU A O 1
ATOM 763 N N . LYS A 1 103 ? 51.928 35.303 -40.707 1.00 31.09 103 LYS A N 1
ATOM 764 C CA . LYS A 1 103 ? 52.177 36.425 -39.733 1.00 31.09 103 LYS A CA 1
ATOM 765 C C . LYS A 1 103 ? 51.212 37.654 -39.679 1.00 31.09 103 LYS A C 1
ATOM 767 O O . LYS A 1 103 ? 50.866 38.210 -40.699 1.00 31.09 103 LYS A O 1
ATOM 772 N N . LYS A 1 104 ? 50.829 38.283 -38.545 1.00 33.91 104 LYS A N 1
ATOM 773 C CA . LYS A 1 104 ? 51.505 38.577 -37.254 1.00 33.91 104 LYS A CA 1
ATOM 774 C C . LYS A 1 104 ? 50.554 39.358 -36.290 1.00 33.91 104 LYS A C 1
ATOM 776 O O . LYS A 1 104 ? 49.836 40.229 -36.750 1.00 33.91 104 LYS A O 1
ATOM 781 N N . GLN A 1 105 ? 50.679 39.092 -34.976 1.00 32.19 105 GLN A N 1
ATOM 782 C CA . GLN A 1 105 ? 50.761 40.016 -33.802 1.00 32.19 105 GLN A CA 1
ATOM 783 C C . GLN A 1 105 ? 49.701 41.138 -33.597 1.00 32.19 105 GLN A C 1
ATOM 785 O O . GLN A 1 105 ? 49.566 42.019 -34.427 1.00 32.19 105 GLN A O 1
ATOM 790 N N . ALA A 1 106 ? 48.888 41.160 -32.525 1.00 31.23 106 ALA A N 1
ATOM 791 C CA . ALA A 1 106 ? 49.147 41.438 -31.089 1.00 31.23 106 ALA A CA 1
ATOM 792 C C . ALA A 1 106 ? 48.710 42.863 -30.663 1.00 31.23 106 ALA A C 1
ATOM 794 O O . ALA A 1 106 ? 49.255 43.827 -31.178 1.00 31.23 106 ALA A O 1
ATOM 795 N N . ALA A 1 107 ? 47.799 42.988 -29.681 1.00 36.19 107 ALA A N 1
ATOM 796 C CA . ALA A 1 107 ? 47.893 43.877 -28.500 1.00 36.19 107 ALA A CA 1
ATOM 797 C C . ALA A 1 107 ? 46.537 44.041 -27.781 1.00 36.19 107 ALA A C 1
ATOM 799 O O . ALA A 1 107 ? 45.486 44.211 -28.388 1.00 36.19 107 ALA A O 1
ATOM 800 N N . ARG A 1 108 ? 46.595 44.006 -26.447 1.00 33.06 108 ARG A N 1
ATOM 801 C CA . ARG A 1 108 ? 45.504 44.244 -25.492 1.00 33.06 108 ARG A CA 1
ATOM 802 C C . ARG A 1 108 ? 45.420 45.737 -25.149 1.00 33.06 108 ARG A C 1
ATOM 804 O O . ARG A 1 108 ? 46.470 46.346 -24.975 1.00 33.06 108 ARG A O 1
ATOM 811 N N . SER A 1 109 ? 44.227 46.284 -24.886 1.00 33.47 109 SER A N 1
ATOM 812 C CA . SER A 1 109 ? 43.911 46.987 -23.618 1.00 33.47 109 SER A CA 1
ATOM 813 C C . SER A 1 109 ? 42.526 47.667 -23.589 1.00 33.47 109 SER A C 1
ATOM 815 O O . SER A 1 109 ? 42.141 48.386 -24.497 1.00 33.47 109 SER A O 1
ATOM 817 N N . ALA A 1 110 ? 41.830 47.415 -22.471 1.00 34.09 110 ALA A N 1
ATOM 818 C CA . ALA A 1 110 ? 40.985 48.299 -21.656 1.00 34.09 110 ALA A CA 1
ATOM 819 C C . ALA A 1 110 ? 39.904 49.208 -22.288 1.00 34.09 110 ALA A C 1
ATOM 821 O O . ALA A 1 110 ? 40.212 50.206 -22.924 1.00 34.09 110 ALA A O 1
ATOM 822 N N . GLY A 1 111 ? 38.642 49.022 -21.858 1.00 33.50 111 GLY A N 1
ATOM 823 C CA . GLY A 1 111 ? 37.690 50.143 -21.809 1.00 33.50 111 GLY A CA 1
ATOM 824 C C . GLY A 1 111 ? 36.190 49.823 -21.777 1.00 33.50 111 GLY A C 1
ATOM 825 O O . GLY A 1 111 ? 35.536 49.862 -22.801 1.00 33.50 111 GLY A O 1
ATOM 826 N N . LYS A 1 112 ? 35.645 49.598 -20.574 1.00 36.22 112 LYS A N 1
ATOM 827 C CA . LYS A 1 112 ? 34.340 50.082 -20.056 1.00 36.22 112 LYS A CA 1
ATOM 828 C C . LYS A 1 112 ? 33.127 50.303 -21.010 1.00 36.22 112 LYS A C 1
ATOM 830 O O . LYS A 1 112 ? 33.077 51.293 -21.724 1.00 36.22 112 LYS A O 1
ATOM 835 N N . ARG A 1 113 ? 32.036 49.608 -20.627 1.00 40.88 113 ARG A N 1
ATOM 836 C CA . ARG A 1 113 ? 30.612 50.041 -20.526 1.00 40.88 113 ARG A CA 1
ATOM 837 C C . ARG A 1 113 ? 29.722 50.042 -21.792 1.00 40.88 113 ARG A C 1
ATOM 839 O O . ARG A 1 113 ? 29.886 50.902 -22.640 1.00 40.88 113 ARG A O 1
ATOM 846 N N . LYS A 1 114 ? 28.632 49.255 -21.714 1.00 37.88 114 LYS A N 1
ATOM 847 C CA . LYS A 1 114 ? 27.184 49.594 -21.871 1.00 37.88 114 LYS A CA 1
ATOM 848 C C . LYS A 1 114 ? 26.412 48.516 -22.667 1.00 37.88 114 LYS A C 1
ATOM 850 O O . LYS A 1 114 ? 26.821 48.136 -23.749 1.00 37.88 114 LYS A O 1
ATOM 855 N N . LYS A 1 115 ? 25.294 48.063 -22.085 1.00 37.56 115 LYS A N 1
ATOM 856 C CA . LYS A 1 115 ? 24.113 47.399 -22.699 1.00 37.56 115 LYS A CA 1
ATOM 857 C C . LYS A 1 115 ? 23.274 48.469 -23.456 1.00 37.56 115 LYS A C 1
ATOM 859 O O . LYS A 1 115 ? 23.482 49.628 -23.068 1.00 37.56 115 LYS A O 1
ATOM 864 N N . PRO A 1 116 ? 22.319 48.212 -24.393 1.00 50.94 116 PRO A N 1
ATOM 865 C CA . PRO A 1 116 ? 21.660 46.991 -24.937 1.00 50.94 116 PRO A CA 1
ATOM 866 C C . PRO A 1 116 ? 21.923 46.803 -26.464 1.00 50.94 116 PRO A C 1
ATOM 868 O O . PRO A 1 116 ? 22.698 47.572 -27.012 1.00 50.94 116 PRO A O 1
ATOM 871 N N . GLU A 1 117 ? 21.487 45.744 -27.158 1.00 31.14 117 GLU A N 1
ATOM 872 C CA . GLU A 1 117 ? 20.178 45.577 -27.840 1.00 31.14 117 GLU A CA 1
ATOM 873 C C . GLU A 1 117 ? 20.212 44.268 -28.674 1.00 31.14 117 GLU A C 1
ATOM 875 O O . GLU A 1 117 ? 21.296 43.761 -28.958 1.00 31.14 117 GLU A O 1
ATOM 880 N N . GLU A 1 118 ? 19.031 43.724 -28.981 1.00 43.06 118 GLU A N 1
ATOM 881 C CA . GLU A 1 118 ? 18.721 42.528 -29.789 1.00 43.06 118 GLU A CA 1
ATOM 882 C C . GLU A 1 118 ? 19.478 42.389 -31.121 1.00 43.06 118 GLU A C 1
ATOM 884 O O . GLU A 1 118 ? 19.657 43.369 -31.841 1.00 43.06 118 GLU A O 1
ATOM 889 N N . ALA A 1 119 ? 19.792 41.141 -31.486 1.00 37.19 119 ALA A N 1
ATOM 890 C CA . ALA A 1 119 ? 19.762 40.655 -32.866 1.00 37.19 119 ALA A CA 1
ATOM 891 C C . ALA A 1 119 ? 19.714 39.116 -32.868 1.00 37.19 119 ALA A C 1
ATOM 893 O O . ALA A 1 119 ? 20.597 38.466 -32.305 1.00 37.19 119 ALA A O 1
ATOM 894 N N . ASP A 1 120 ? 18.648 38.586 -33.467 1.00 48.50 120 ASP A N 1
ATOM 895 C CA . ASP A 1 120 ? 18.463 37.215 -33.940 1.00 48.50 120 ASP A CA 1
ATOM 896 C C . ASP A 1 120 ? 19.679 36.664 -34.689 1.00 48.50 120 ASP A C 1
ATOM 898 O O . ASP A 1 120 ? 20.171 37.315 -35.608 1.00 48.50 120 ASP A O 1
ATOM 902 N N . GLU A 1 121 ? 20.047 35.419 -34.380 1.00 44.44 121 GLU A N 1
ATOM 903 C CA . GLU A 1 121 ? 20.486 34.451 -35.388 1.00 44.44 121 GLU A CA 1
ATOM 904 C C . GLU A 1 121 ? 19.842 33.096 -35.054 1.00 44.44 121 GLU A C 1
ATOM 906 O O . GLU A 1 121 ? 20.195 32.424 -34.082 1.00 44.44 121 GLU A O 1
ATOM 911 N N . ASP A 1 122 ? 18.831 32.753 -35.855 1.00 52.78 122 ASP A N 1
ATOM 912 C CA . ASP A 1 122 ? 18.351 31.398 -36.097 1.00 52.78 122 ASP A CA 1
ATOM 913 C C . ASP A 1 122 ? 19.502 30.450 -36.482 1.00 52.78 122 ASP A C 1
ATOM 915 O O . ASP A 1 122 ? 20.547 30.883 -36.965 1.00 52.78 122 ASP A O 1
ATOM 919 N N . VAL A 1 123 ? 19.211 29.146 -36.382 1.00 48.69 123 VAL A N 1
ATOM 920 C CA . VAL A 1 123 ? 20.010 27.962 -36.765 1.00 48.69 123 VAL A CA 1
ATOM 921 C C . VAL A 1 123 ? 20.674 27.260 -35.575 1.00 48.69 123 VAL A C 1
ATOM 923 O O . VAL A 1 123 ? 21.816 27.516 -35.220 1.00 48.69 123 VAL A O 1
ATOM 926 N N . ASP A 1 124 ? 19.956 26.292 -34.998 1.00 44.53 124 ASP A N 1
ATOM 927 C CA . ASP A 1 124 ? 20.266 24.883 -35.283 1.00 44.53 124 ASP A CA 1
ATOM 928 C C . ASP A 1 124 ? 19.039 24.016 -34.950 1.00 44.53 124 ASP A C 1
ATOM 930 O O . ASP A 1 124 ? 18.647 23.849 -33.791 1.00 44.53 124 ASP A O 1
ATOM 934 N N . ALA A 1 125 ? 18.372 23.520 -35.992 1.00 54.84 125 ALA A N 1
ATOM 935 C CA . ALA A 1 125 ? 17.259 22.592 -35.877 1.00 54.84 125 ALA A CA 1
ATOM 936 C C . ALA A 1 125 ? 17.794 21.198 -35.517 1.00 54.84 125 ALA A C 1
ATOM 938 O O . ALA A 1 125 ? 17.767 20.277 -36.327 1.00 54.84 125 ALA A O 1
ATOM 939 N N . SER A 1 126 ? 18.240 21.021 -34.274 1.00 55.56 126 SER A N 1
ATOM 940 C CA . SER A 1 126 ? 18.295 19.687 -33.685 1.00 55.56 126 SER A CA 1
ATOM 941 C C . SER A 1 126 ? 16.860 19.267 -33.387 1.00 55.56 126 SER A C 1
ATOM 943 O O . SER A 1 126 ? 16.301 19.584 -32.338 1.00 55.56 126 SER A O 1
ATOM 945 N N . ASN A 1 127 ? 16.235 18.601 -34.356 1.00 59.25 127 ASN A N 1
ATOM 946 C CA . ASN A 1 127 ? 14.951 17.930 -34.199 1.00 59.25 127 ASN A CA 1
ATOM 947 C C . ASN A 1 127 ? 15.118 16.699 -33.285 1.00 59.25 127 ASN A C 1
ATOM 949 O O . ASN A 1 127 ? 14.944 15.566 -33.718 1.00 59.25 127 ASN A O 1
ATOM 953 N N . ASP A 1 128 ? 15.500 16.915 -32.025 1.00 66.44 128 ASP A N 1
ATOM 954 C CA . ASP A 1 128 ? 15.442 15.896 -30.980 1.00 66.44 128 ASP A CA 1
ATOM 955 C C . ASP A 1 128 ? 14.014 15.910 -30.435 1.00 66.44 128 ASP A C 1
ATOM 957 O O . ASP A 1 128 ? 13.670 16.652 -29.513 1.00 66.44 128 ASP A O 1
ATOM 961 N N . ASN A 1 129 ? 13.123 15.185 -31.111 1.00 69.50 129 ASN A N 1
ATOM 962 C CA . ASN A 1 129 ? 11.766 15.002 -30.622 1.00 69.50 129 ASN A CA 1
ATOM 963 C C . ASN A 1 129 ? 11.812 13.920 -29.530 1.00 69.50 129 ASN A C 1
ATOM 965 O O . ASN A 1 129 ? 12.036 12.752 -29.861 1.00 69.50 129 ASN A O 1
ATOM 969 N N . PRO A 1 130 ? 11.634 14.261 -28.239 1.00 72.75 130 PRO A N 1
ATOM 970 C CA . PRO A 1 130 ? 11.726 13.275 -27.174 1.00 72.75 130 PRO A CA 1
ATOM 971 C C . PRO A 1 130 ? 10.649 12.192 -27.355 1.00 72.75 130 PRO A C 1
ATOM 973 O O . PRO A 1 130 ? 9.539 12.497 -27.807 1.00 72.75 130 PRO A O 1
ATOM 976 N N . PRO A 1 131 ? 10.931 10.932 -26.970 1.00 72.81 131 PRO A N 1
ATOM 977 C CA . PRO A 1 131 ? 9.977 9.840 -27.121 1.00 72.81 131 PRO A CA 1
ATOM 978 C C . PRO A 1 131 ? 8.652 10.182 -26.433 1.00 72.81 131 PRO A C 1
ATOM 980 O O . PRO A 1 131 ? 8.621 10.629 -25.278 1.00 72.81 131 PRO A O 1
ATOM 983 N N . LYS A 1 132 ? 7.545 9.974 -27.155 1.00 79.94 132 LYS A N 1
ATOM 984 C CA . LYS A 1 132 ? 6.195 10.229 -26.650 1.00 79.94 132 LYS A CA 1
ATOM 985 C C . LYS A 1 132 ? 5.913 9.271 -25.493 1.00 79.94 132 LYS A C 1
ATOM 987 O O . LYS A 1 132 ? 5.983 8.052 -25.632 1.00 79.94 132 LYS A O 1
ATOM 992 N N . LYS A 1 133 ? 5.610 9.839 -24.325 1.00 81.56 133 LYS A N 1
ATOM 993 C CA . LYS A 1 133 ? 5.236 9.081 -23.128 1.00 81.56 133 LYS A CA 1
ATOM 994 C C . LYS A 1 133 ? 3.720 8.989 -23.050 1.00 81.56 133 LYS A C 1
ATOM 996 O O . LYS A 1 133 ? 3.049 10.020 -23.006 1.00 81.56 133 LYS A O 1
ATOM 1001 N N . VAL A 1 134 ? 3.190 7.773 -22.974 1.00 83.50 134 VAL A N 1
ATOM 1002 C CA . VAL A 1 134 ? 1.773 7.531 -22.688 1.00 83.50 134 VAL A CA 1
ATOM 1003 C C . VAL A 1 134 ? 1.635 7.197 -21.207 1.00 83.50 134 VAL A C 1
ATOM 1005 O O . VAL A 1 134 ? 2.312 6.312 -20.689 1.00 83.50 134 VAL A O 1
ATOM 1008 N N . CYS A 1 135 ? 0.761 7.922 -20.512 1.00 84.06 135 CYS A N 1
ATOM 1009 C CA . CYS A 1 135 ? 0.522 7.783 -19.080 1.00 84.06 135 CYS A CA 1
ATOM 1010 C C . CYS A 1 135 ? -0.944 7.412 -18.825 1.00 84.06 135 CYS A C 1
ATOM 1012 O O . CYS A 1 135 ? -1.858 8.135 -19.223 1.00 84.06 135 CYS A O 1
ATOM 1014 N N . ASN A 1 136 ? -1.160 6.299 -18.121 1.00 86.12 136 ASN A N 1
ATOM 1015 C CA . ASN A 1 136 ? -2.474 5.823 -17.693 1.00 86.12 136 ASN A CA 1
ATOM 1016 C C . ASN A 1 136 ? -2.547 5.760 -16.164 1.00 86.12 136 ASN A C 1
ATOM 1018 O O . ASN A 1 136 ? -1.598 5.350 -15.501 1.00 86.12 136 ASN A O 1
ATOM 1022 N N . ARG A 1 137 ? -3.693 6.116 -15.575 1.00 87.25 137 ARG A N 1
ATOM 1023 C CA . ARG A 1 137 ? -3.910 6.020 -14.120 1.00 87.25 137 ARG A CA 1
ATOM 1024 C C . ARG A 1 137 ? -4.653 4.730 -13.805 1.00 87.25 137 ARG A C 1
ATOM 1026 O O . ARG A 1 137 ? -5.784 4.558 -14.248 1.00 87.25 137 ARG A O 1
ATOM 1033 N N . ASN A 1 138 ? -4.035 3.866 -13.005 1.00 86.38 138 ASN A N 1
ATOM 1034 C CA . ASN A 1 138 ? -4.586 2.569 -12.627 1.00 86.38 138 ASN A CA 1
ATOM 1035 C C . ASN A 1 138 ? -4.848 2.504 -11.121 1.00 86.38 138 ASN A C 1
ATOM 1037 O O . ASN A 1 138 ? -4.087 3.046 -10.314 1.00 86.38 138 ASN A O 1
ATOM 1041 N N . VAL A 1 139 ? -5.922 1.809 -10.747 1.00 88.81 139 VAL A N 1
ATOM 1042 C CA . VAL A 1 139 ? -6.245 1.496 -9.353 1.00 88.81 139 VAL A CA 1
ATOM 1043 C C . VAL A 1 139 ? -6.376 -0.014 -9.215 1.00 88.81 139 VAL A C 1
ATOM 1045 O O . VAL A 1 139 ? -7.188 -0.631 -9.899 1.00 88.81 139 VAL A O 1
ATOM 1048 N N . LEU A 1 140 ? -5.578 -0.597 -8.328 1.00 89.19 140 LEU A N 1
ATOM 1049 C CA . LEU A 1 140 ? -5.639 -2.003 -7.949 1.00 89.19 140 LEU A CA 1
ATOM 1050 C C . LEU A 1 140 ? -6.285 -2.129 -6.568 1.00 89.19 140 LEU A C 1
ATOM 1052 O O . LEU A 1 140 ? -5.990 -1.345 -5.665 1.00 89.19 140 LEU A O 1
ATOM 1056 N N . LEU A 1 141 ? -7.152 -3.124 -6.411 1.00 91.56 141 LEU A N 1
ATOM 1057 C CA . LEU A 1 141 ? -7.754 -3.504 -5.139 1.00 91.56 141 LEU A CA 1
ATOM 1058 C C . LEU A 1 141 ? -7.064 -4.771 -4.628 1.00 91.56 141 LEU A C 1
ATOM 1060 O O . LEU A 1 141 ? -6.973 -5.749 -5.369 1.00 91.56 141 LEU A O 1
ATOM 1064 N N . LEU A 1 142 ? -6.579 -4.725 -3.389 1.00 86.31 142 LEU A N 1
ATOM 1065 C CA . LEU A 1 142 ? -5.962 -5.839 -2.668 1.00 86.31 142 LEU A CA 1
ATOM 1066 C C . LEU A 1 142 ? -6.844 -6.289 -1.507 1.00 86.31 142 LEU A C 1
ATOM 1068 O O . LEU A 1 142 ? -7.444 -5.400 -0.848 1.00 86.31 142 LEU A O 1
#

pLDDT: mean 72.31, std 25.46, range [31.05, 98.19]

Foldseek 3Di:
DFFDPPFDQAWKWWKWKWDDDPNDIDIDTDDIAHNVPHGDDDPPPDDDDPPIDMDGPDGPTFDKDKDKDKDWPDPPPPDDPPDDDDDDDDDDDDDDDDDDDDDDDDDDDDDDDDDDDDDDDDDDPPVCPDTDMDIDMDMDID

Radius of gyration: 32.72 Å; chains: 1; bounding box: 68×68×78 Å